Protein AF-A0A1G1A0P6-F1 (afdb_monomer)

Structure (mmCIF, N/CA/C/O backbone):
data_AF-A0A1G1A0P6-F1
#
_entry.id   AF-A0A1G1A0P6-F1
#
loop_
_atom_site.group_PDB
_atom_site.id
_atom_site.type_symbol
_atom_site.label_atom_id
_atom_site.label_alt_id
_atom_site.label_comp_id
_atom_site.label_asym_id
_atom_site.label_entity_id
_atom_site.label_seq_id
_atom_site.pdbx_PDB_ins_code
_atom_site.Cartn_x
_atom_site.Cartn_y
_atom_site.Cartn_z
_atom_site.occupancy
_atom_site.B_iso_or_equiv
_atom_site.auth_seq_id
_atom_site.auth_comp_id
_atom_site.auth_asym_id
_atom_site.auth_atom_id
_atom_site.pdbx_PDB_model_num
ATOM 1 N N . MET A 1 1 ? -19.024 -6.159 9.138 1.00 66.88 1 MET A N 1
ATOM 2 C CA . MET A 1 1 ? -18.672 -4.922 9.867 1.00 66.88 1 MET A CA 1
ATOM 3 C C . MET A 1 1 ? -17.407 -4.379 9.240 1.00 66.88 1 MET A C 1
ATOM 5 O O . MET A 1 1 ? -16.528 -5.186 8.961 1.00 66.88 1 MET A O 1
ATOM 9 N N . ALA A 1 2 ? -17.351 -3.073 8.990 1.00 84.31 2 ALA A N 1
ATOM 10 C CA . ALA A 1 2 ? -16.143 -2.414 8.501 1.00 84.31 2 ALA A CA 1
ATOM 11 C C . ALA A 1 2 ? -15.013 -2.556 9.535 1.00 84.31 2 ALA A C 1
ATOM 13 O O . ALA A 1 2 ? -15.271 -2.534 10.743 1.00 84.31 2 ALA A O 1
ATOM 14 N N . LYS A 1 3 ? -13.788 -2.794 9.060 1.00 94.56 3 LYS A N 1
ATOM 15 C CA . LYS A 1 3 ? -12.598 -2.890 9.912 1.00 94.56 3 LYS A CA 1
ATOM 16 C C . LYS A 1 3 ? -12.042 -1.487 10.198 1.00 94.56 3 LYS A C 1
ATOM 18 O O . LYS A 1 3 ? -12.114 -0.641 9.311 1.00 94.56 3 LYS A O 1
ATOM 23 N N . PRO A 1 4 ? -11.438 -1.226 11.372 1.00 96.19 4 PRO A N 1
ATOM 24 C CA . PRO A 1 4 ? -10.864 0.086 11.689 1.00 96.19 4 PRO A CA 1
ATOM 25 C C . PRO A 1 4 ? -9.898 0.628 10.628 1.00 96.19 4 PRO A C 1
ATOM 27 O O . PRO A 1 4 ? -9.829 1.841 10.422 1.00 96.19 4 PRO A O 1
ATOM 30 N N . PHE A 1 5 ? -9.180 -0.263 9.940 1.00 97.75 5 PHE A N 1
ATOM 31 C CA . PHE A 1 5 ? -8.229 0.094 8.900 1.00 97.75 5 PHE A CA 1
ATOM 32 C C . PHE A 1 5 ? -8.491 -0.653 7.598 1.00 97.75 5 PHE A C 1
ATOM 34 O O . PHE A 1 5 ? -8.895 -1.817 7.586 1.00 97.75 5 PHE A O 1
ATOM 41 N N . ARG A 1 6 ? -8.180 0.010 6.486 1.00 97.69 6 ARG A N 1
ATOM 42 C CA . ARG A 1 6 ? -8.220 -0.569 5.146 1.00 97.69 6 ARG A CA 1
ATOM 43 C C . ARG A 1 6 ? -6.894 -0.353 4.438 1.00 97.69 6 ARG A C 1
ATOM 45 O O . ARG A 1 6 ? -6.310 0.721 4.504 1.00 97.69 6 ARG A O 1
ATOM 52 N N . ILE A 1 7 ? -6.437 -1.375 3.731 1.00 98.19 7 ILE A N 1
ATOM 53 C CA . ILE A 1 7 ? -5.242 -1.335 2.898 1.00 98.19 7 ILE A CA 1
ATOM 54 C C . ILE A 1 7 ? -5.696 -1.258 1.443 1.00 98.19 7 ILE A C 1
ATOM 56 O O . ILE A 1 7 ? -6.148 -2.257 0.883 1.00 98.19 7 ILE A O 1
ATOM 60 N N . GLY A 1 8 ? -5.592 -0.076 0.839 1.00 97.62 8 GLY A N 1
ATOM 61 C CA . GLY A 1 8 ? -5.842 0.109 -0.589 1.00 97.62 8 GLY A CA 1
ATOM 62 C C . GLY A 1 8 ? -4.620 -0.331 -1.384 1.00 97.62 8 GLY A C 1
ATOM 63 O O . GLY A 1 8 ? -3.566 0.286 -1.253 1.00 97.62 8 GLY A O 1
ATOM 64 N N . VAL A 1 9 ? -4.737 -1.400 -2.172 1.00 97.94 9 VAL A N 1
ATOM 65 C CA . VAL A 1 9 ? -3.664 -1.948 -3.013 1.00 97.94 9 VAL A CA 1
ATOM 66 C C . VAL A 1 9 ? -3.903 -1.545 -4.459 1.00 97.94 9 VAL A C 1
ATOM 68 O O . VAL A 1 9 ? -4.814 -2.054 -5.100 1.00 97.94 9 VAL A O 1
ATOM 71 N N . PHE A 1 10 ? -3.053 -0.673 -4.986 1.00 98.00 10 PHE A N 1
ATOM 72 C CA . PHE A 1 10 ? -3.145 -0.149 -6.344 1.00 98.00 10 PHE A CA 1
ATOM 73 C C . PHE A 1 10 ? -2.306 -1.008 -7.278 1.00 98.00 10 PHE A C 1
ATOM 75 O O . PHE A 1 10 ? -1.095 -1.157 -7.081 1.00 98.00 10 PHE A O 1
ATOM 82 N N . GLY A 1 11 ? -2.934 -1.580 -8.299 1.00 96.88 11 GLY A N 1
ATOM 83 C CA . GLY A 1 11 ? -2.273 -2.481 -9.232 1.00 96.88 11 GLY A CA 1
ATOM 84 C C . GLY A 1 11 ? -3.028 -2.636 -10.542 1.00 96.88 11 GLY A C 1
ATOM 85 O O . GLY A 1 11 ? -4.032 -1.976 -10.780 1.00 96.88 11 GLY A O 1
ATOM 86 N N . LYS A 1 12 ? -2.502 -3.512 -11.397 1.00 94.56 12 LYS A N 1
ATOM 87 C CA . LYS A 1 12 ? -3.080 -3.863 -12.699 1.00 94.56 12 LYS A CA 1
ATOM 88 C C . LYS A 1 12 ? -3.464 -5.331 -12.735 1.00 94.56 12 LYS A C 1
ATOM 90 O O . LYS A 1 12 ? -2.823 -6.160 -12.076 1.00 94.56 12 LYS A O 1
ATOM 95 N N . LYS A 1 13 ? -4.439 -5.680 -13.569 1.00 91.12 13 LYS A N 1
ATOM 96 C CA . LYS A 1 13 ? -4.773 -7.084 -13.835 1.00 91.12 13 LYS A CA 1
ATOM 97 C C . LYS A 1 13 ? -3.575 -7.830 -14.431 1.00 91.12 13 LYS A C 1
ATOM 99 O O . LYS A 1 13 ? -2.793 -7.282 -15.197 1.00 91.12 13 LYS A O 1
ATOM 104 N N . GLY A 1 14 ? -3.404 -9.094 -14.036 1.00 90.12 14 GLY A N 1
ATOM 105 C CA . GLY A 1 14 ? -2.305 -9.946 -14.520 1.00 90.12 14 GLY A CA 1
ATOM 106 C C . GLY A 1 14 ? -0.903 -9.554 -14.028 1.00 90.12 14 GLY A C 1
ATOM 107 O O . GLY A 1 14 ? 0.092 -10.039 -14.552 1.00 90.12 14 GLY A O 1
ATOM 108 N N . CYS A 1 15 ? -0.796 -8.676 -13.031 1.00 92.31 15 CYS A N 1
ATOM 109 C CA . CYS A 1 15 ? 0.478 -8.229 -12.475 1.00 92.31 15 CYS A CA 1
ATOM 110 C C . CYS A 1 15 ? 1.027 -9.214 -11.422 1.00 92.31 15 CYS A C 1
ATOM 112 O O . CYS A 1 15 ? 0.538 -9.260 -10.290 1.00 92.31 15 CYS A O 1
ATOM 114 N N . ASP A 1 16 ? 2.111 -9.929 -11.744 1.00 93.50 16 ASP A N 1
ATOM 115 C CA . ASP A 1 16 ? 2.756 -10.893 -10.830 1.00 93.50 16 ASP A CA 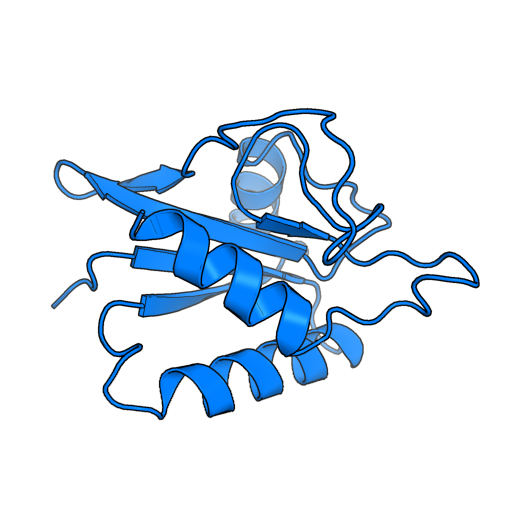1
ATOM 116 C C . ASP A 1 16 ? 3.178 -10.265 -9.498 1.00 93.50 16 ASP A C 1
ATOM 118 O O . ASP A 1 16 ? 2.972 -10.824 -8.422 1.00 93.50 16 ASP A O 1
ATOM 122 N N . LYS A 1 17 ? 3.738 -9.052 -9.542 1.00 93.69 17 LYS A N 1
ATOM 123 C CA . LYS A 1 17 ? 4.158 -8.330 -8.330 1.00 93.69 17 LYS A CA 1
ATOM 124 C C . LYS A 1 17 ? 2.970 -7.961 -7.446 1.00 93.69 17 LYS A C 1
ATOM 126 O O . LYS A 1 17 ? 3.096 -7.952 -6.224 1.00 93.69 17 LYS A O 1
ATOM 131 N N . CYS A 1 18 ? 1.821 -7.682 -8.058 1.00 94.88 18 CYS A N 1
ATOM 132 C CA . CYS A 1 18 ? 0.579 -7.385 -7.362 1.00 94.88 18 CYS A CA 1
ATOM 133 C C . CYS A 1 18 ? 0.057 -8.651 -6.671 1.00 94.88 18 CYS A C 1
ATOM 135 O O . CYS A 1 18 ? -0.304 -8.590 -5.499 1.00 94.88 18 CYS A O 1
ATOM 137 N N . ALA A 1 19 ? 0.116 -9.805 -7.347 1.00 95.06 19 ALA A N 1
ATOM 138 C CA . ALA A 1 19 ? -0.209 -11.097 -6.745 1.00 95.06 19 ALA A CA 1
ATOM 139 C C . ALA A 1 19 ? 0.711 -11.422 -5.555 1.00 95.06 19 ALA A C 1
ATOM 141 O O . ALA A 1 19 ? 0.230 -11.817 -4.496 1.00 95.06 19 ALA A O 1
ATOM 142 N N . VAL A 1 20 ? 2.021 -11.173 -5.679 1.00 95.81 20 VAL A N 1
ATOM 143 C CA . VAL A 1 20 ? 2.986 -11.360 -4.581 1.00 95.81 20 VAL A CA 1
ATOM 144 C C . VAL A 1 20 ? 2.698 -10.433 -3.394 1.00 95.81 20 VAL A C 1
ATOM 146 O O . VAL A 1 20 ? 2.794 -10.864 -2.245 1.00 95.81 20 VAL A O 1
ATOM 149 N N . LEU A 1 21 ? 2.361 -9.163 -3.636 1.00 96.88 21 LEU A N 1
ATOM 150 C CA . LEU A 1 21 ? 1.981 -8.232 -2.569 1.00 96.88 21 LEU A CA 1
ATOM 151 C C . LEU A 1 21 ? 0.696 -8.687 -1.863 1.00 96.88 21 LEU A C 1
ATOM 153 O O . LEU A 1 21 ? 0.662 -8.722 -0.634 1.00 96.88 21 LEU A O 1
ATOM 157 N N . MET A 1 22 ? -0.323 -9.078 -2.630 1.00 96.94 22 MET A N 1
ATOM 158 C CA . MET A 1 22 ? -1.597 -9.572 -2.104 1.00 96.94 22 MET A CA 1
ATOM 159 C C . MET A 1 22 ? -1.425 -10.853 -1.283 1.00 96.94 22 MET A C 1
ATOM 161 O O . MET A 1 22 ? -1.969 -10.933 -0.188 1.00 96.94 22 MET A O 1
ATOM 165 N N . ASP A 1 23 ? -0.626 -11.819 -1.748 1.00 96.94 23 ASP A N 1
ATOM 166 C CA . ASP A 1 23 ? -0.307 -13.043 -0.996 1.00 96.94 23 ASP A CA 1
ATOM 167 C C . ASP A 1 23 ? 0.384 -12.722 0.340 1.00 96.94 23 ASP A C 1
ATOM 169 O O . ASP A 1 23 ? 0.015 -13.253 1.387 1.00 96.94 23 ASP A O 1
ATOM 173 N N . ARG A 1 24 ? 1.344 -11.789 0.339 1.00 96.94 24 ARG A N 1
ATOM 174 C CA . ARG A 1 24 ? 2.037 -11.364 1.567 1.00 96.94 24 ARG A CA 1
ATOM 175 C C . ARG A 1 24 ? 1.113 -10.670 2.553 1.00 96.94 24 ARG A C 1
ATOM 177 O O . ARG A 1 24 ? 1.246 -10.906 3.752 1.00 96.94 24 ARG A O 1
ATOM 184 N N . LEU A 1 25 ? 0.222 -9.811 2.060 1.00 97.44 25 LEU A N 1
ATOM 185 C CA . LEU A 1 25 ? -0.797 -9.172 2.884 1.00 97.44 25 LEU A CA 1
ATOM 186 C C . LEU A 1 25 ? -1.764 -10.220 3.438 1.00 97.44 25 LEU A C 1
ATOM 188 O O . LEU A 1 25 ? -1.956 -10.258 4.645 1.00 97.44 25 LEU A O 1
ATOM 192 N N . GLY A 1 26 ? -2.277 -11.127 2.604 1.00 96.69 26 GLY A N 1
ATOM 193 C CA . GLY A 1 26 ? -3.172 -12.209 3.025 1.00 96.69 26 GLY A CA 1
ATOM 194 C C . GLY A 1 26 ? -2.587 -13.037 4.169 1.00 96.69 26 GLY A C 1
ATOM 195 O O . GLY A 1 26 ? -3.165 -13.082 5.250 1.00 96.69 26 GLY A O 1
ATOM 196 N N . ARG A 1 27 ? -1.372 -13.574 3.993 1.00 96.88 27 ARG A N 1
ATOM 197 C CA . ARG A 1 27 ? -0.675 -14.349 5.041 1.00 96.88 27 ARG A CA 1
ATOM 198 C C . ARG A 1 27 ? -0.388 -13.551 6.312 1.00 96.88 27 ARG A C 1
ATOM 200 O O . ARG A 1 27 ? -0.236 -14.127 7.386 1.00 96.88 27 ARG A O 1
ATOM 207 N N . LEU A 1 28 ? -0.212 -12.233 6.201 1.00 95.94 28 LEU A N 1
ATOM 208 C CA . LEU A 1 28 ? -0.017 -11.381 7.371 1.00 95.94 28 LEU A CA 1
ATOM 209 C C . LEU A 1 28 ? -1.338 -11.195 8.125 1.00 95.94 28 LEU A C 1
ATOM 211 O O . LEU A 1 28 ? -1.352 -11.352 9.342 1.00 95.94 28 LEU A O 1
ATOM 215 N N . LEU A 1 29 ? -2.424 -10.916 7.400 1.00 95.75 29 LEU A N 1
ATOM 216 C CA . LEU A 1 29 ? -3.751 -10.650 7.959 1.00 95.75 29 LEU A CA 1
ATOM 217 C C . LEU A 1 29 ? -4.478 -11.905 8.467 1.00 95.75 29 LEU A C 1
ATOM 219 O O . LEU A 1 29 ? -5.446 -11.783 9.208 1.00 95.75 29 LEU A O 1
ATOM 223 N N . GLU A 1 30 ? -3.999 -13.106 8.136 1.00 96.25 30 GLU A N 1
ATOM 224 C CA . GLU A 1 30 ? -4.459 -14.361 8.751 1.00 96.25 30 GLU A CA 1
ATOM 225 C C . GLU A 1 30 ? -4.184 -14.428 10.262 1.00 96.25 30 GLU A C 1
ATOM 227 O O . GLU A 1 30 ? -4.828 -15.203 10.974 1.00 96.25 30 GLU A O 1
ATOM 232 N N . LYS A 1 31 ? -3.222 -13.649 10.775 1.00 96.69 31 LYS A N 1
ATOM 233 C CA . LYS A 1 31 ? -2.871 -13.707 12.195 1.00 96.69 31 LYS A CA 1
ATOM 234 C C . LYS A 1 31 ? -3.810 -12.831 13.033 1.00 96.69 31 LYS A C 1
ATOM 236 O O . LYS A 1 31 ? -4.106 -11.705 12.624 1.00 96.69 31 LYS A O 1
ATOM 241 N N . PRO A 1 32 ? -4.236 -13.290 14.227 1.00 95.44 32 PRO A N 1
ATOM 242 C CA . PRO A 1 32 ? -5.253 -12.602 15.019 1.00 95.44 32 PRO A CA 1
ATOM 243 C C . PRO A 1 32 ? -4.933 -11.146 15.350 1.00 95.44 32 PRO A C 1
ATOM 245 O O . PRO A 1 32 ? -5.847 -10.325 15.443 1.00 95.44 32 PRO A O 1
ATOM 248 N N . GLU A 1 33 ? -3.651 -10.819 15.516 1.00 95.00 33 GLU A N 1
ATOM 249 C CA . GLU A 1 33 ? -3.200 -9.473 15.833 1.00 95.00 33 GLU A CA 1
ATOM 250 C C . GLU A 1 33 ? -3.409 -8.465 14.697 1.00 95.00 33 GLU A C 1
ATOM 252 O O . GLU A 1 33 ? -3.247 -7.283 14.954 1.00 95.00 33 GLU A O 1
ATOM 257 N N . TRP A 1 34 ? -3.779 -8.883 13.479 1.00 96.31 34 TRP A N 1
ATOM 258 C CA . TRP A 1 34 ? -4.038 -8.012 12.317 1.00 96.31 34 TRP A CA 1
ATOM 259 C C . TRP A 1 34 ? -5.510 -7.972 11.882 1.00 96.31 34 TRP A C 1
ATOM 261 O O . TRP A 1 34 ? -5.841 -7.474 10.806 1.00 96.31 34 TRP A O 1
ATOM 271 N N . ASN A 1 35 ? -6.416 -8.479 12.721 1.00 95.06 35 ASN A N 1
ATOM 272 C CA . ASN A 1 35 ? -7.852 -8.541 12.437 1.00 95.06 35 ASN A CA 1
ATOM 273 C C . ASN A 1 35 ? -8.550 -7.173 12.340 1.00 95.06 35 ASN A C 1
ATOM 275 O O . ASN A 1 35 ? -9.741 -7.125 12.040 1.00 95.06 35 ASN A O 1
ATOM 279 N N . ASP A 1 36 ? -7.860 -6.081 12.635 1.00 96.25 36 ASP A N 1
ATOM 280 C CA . ASP A 1 36 ? -8.284 -4.687 12.484 1.00 96.25 36 ASP A CA 1
ATOM 281 C C . ASP A 1 36 ? -8.094 -4.138 11.059 1.00 96.25 36 ASP A C 1
ATOM 283 O O . ASP A 1 36 ? -8.547 -3.026 10.787 1.00 96.25 36 ASP A O 1
ATOM 287 N N . PHE A 1 37 ? -7.485 -4.908 10.152 1.00 97.62 37 PHE A N 1
ATOM 288 C CA . PHE A 1 37 ? -7.293 -4.535 8.752 1.00 97.62 37 PHE A CA 1
ATOM 289 C C . PHE A 1 37 ? -8.191 -5.328 7.797 1.00 97.62 37 PHE A C 1
ATOM 291 O O . PHE A 1 37 ? -8.444 -6.520 7.976 1.00 97.62 37 PHE A O 1
ATOM 298 N N . GLU A 1 38 ? -8.611 -4.669 6.721 1.00 96.88 38 GLU A N 1
ATOM 299 C CA . GLU A 1 38 ? -9.131 -5.294 5.501 1.00 96.88 38 GLU A CA 1
ATOM 300 C C . GLU A 1 38 ? -8.338 -4.831 4.271 1.00 96.88 38 GLU A C 1
ATOM 302 O O . GLU A 1 38 ? -7.661 -3.804 4.311 1.00 96.88 38 GLU A O 1
ATOM 307 N N . ILE A 1 39 ? -8.412 -5.578 3.167 1.00 97.44 39 ILE A N 1
ATOM 308 C CA . ILE A 1 39 ? -7.746 -5.224 1.906 1.00 97.44 39 ILE A CA 1
ATOM 309 C C . ILE A 1 39 ? -8.799 -4.804 0.884 1.00 97.44 39 ILE A C 1
ATOM 311 O O . ILE A 1 39 ? -9.773 -5.522 0.666 1.00 97.44 39 ILE A O 1
ATOM 315 N N . GLN A 1 40 ? -8.555 -3.687 0.204 1.00 96.88 40 GLN A N 1
ATOM 316 C CA . GLN A 1 40 ? -9.267 -3.287 -1.005 1.00 96.88 40 GLN A CA 1
ATOM 317 C C . GLN A 1 40 ? -8.277 -3.278 -2.168 1.00 96.88 40 GLN A C 1
ATOM 319 O O . GLN A 1 40 ? -7.317 -2.512 -2.165 1.00 96.88 40 GLN A O 1
ATOM 324 N N . TYR A 1 41 ? -8.504 -4.121 -3.172 1.00 97.31 41 TYR A N 1
ATOM 325 C CA . TYR A 1 41 ? -7.730 -4.061 -4.407 1.00 97.31 41 TYR A CA 1
ATOM 326 C C . TYR A 1 41 ? -8.321 -3.003 -5.344 1.00 97.31 41 TYR A C 1
ATOM 328 O O . TYR A 1 41 ? -9.526 -2.997 -5.591 1.00 97.31 41 TYR A O 1
ATOM 336 N N . VAL A 1 42 ? -7.466 -2.133 -5.872 1.00 97.25 42 VAL A N 1
ATOM 337 C CA . VAL A 1 42 ? -7.799 -1.042 -6.787 1.00 97.25 42 VAL A CA 1
ATOM 338 C C . VAL A 1 42 ? -7.132 -1.333 -8.129 1.00 97.25 42 VAL A C 1
ATOM 340 O O . VAL A 1 42 ? -5.913 -1.218 -8.275 1.00 97.25 42 VAL A O 1
ATOM 343 N N . ASP A 1 43 ? -7.945 -1.743 -9.104 1.00 96.88 43 ASP A N 1
ATOM 344 C CA . ASP A 1 43 ? -7.513 -1.959 -10.486 1.00 96.88 43 ASP A CA 1
ATOM 345 C C . ASP A 1 43 ? -7.410 -0.616 -11.214 1.00 96.88 43 ASP A C 1
ATOM 347 O O . ASP A 1 43 ? -8.424 -0.052 -11.627 1.00 96.88 43 ASP A O 1
ATOM 351 N N . VAL A 1 44 ? -6.190 -0.108 -11.386 1.00 96.19 44 VAL A N 1
ATOM 352 C CA . VAL A 1 44 ? -5.942 1.221 -11.973 1.00 96.19 44 VAL A CA 1
ATOM 353 C C . VAL A 1 44 ? -6.280 1.303 -13.467 1.00 96.19 44 VAL A C 1
ATOM 355 O O . VAL A 1 44 ? -6.186 2.375 -14.055 1.00 96.19 44 VAL A O 1
ATOM 358 N N . GLU A 1 45 ? -6.641 0.180 -14.094 1.00 95.19 45 GLU A N 1
ATOM 359 C CA . GLU A 1 45 ? -7.092 0.120 -15.490 1.00 95.19 45 GLU A CA 1
ATOM 360 C C . GLU A 1 45 ? -8.625 0.155 -15.617 1.00 95.19 45 GLU A C 1
ATOM 362 O O . GLU A 1 45 ? -9.151 0.200 -16.727 1.00 95.19 45 GLU A O 1
ATOM 367 N N . SER A 1 46 ? -9.348 0.158 -14.493 1.00 96.75 46 SER A N 1
ATOM 368 C CA . SER A 1 46 ? -10.790 0.427 -14.444 1.00 96.75 46 SER A CA 1
ATOM 369 C C . SER A 1 46 ? -11.070 1.920 -14.251 1.00 96.75 46 SER A C 1
ATOM 371 O O . SER A 1 46 ? -10.235 2.622 -13.687 1.00 96.75 46 SER A O 1
ATOM 373 N N . GLU A 1 47 ? -12.243 2.410 -14.668 1.00 96.56 47 GLU A N 1
ATOM 374 C CA . GLU A 1 47 ? -12.630 3.818 -14.458 1.00 96.56 47 GLU A CA 1
ATOM 375 C C . GLU A 1 47 ? -12.601 4.196 -12.969 1.00 96.56 47 GLU A C 1
ATOM 377 O O . GLU A 1 47 ? -11.885 5.120 -12.584 1.00 96.56 47 GLU A O 1
ATOM 382 N N . ASP A 1 48 ? -13.282 3.425 -12.116 1.00 95.06 48 A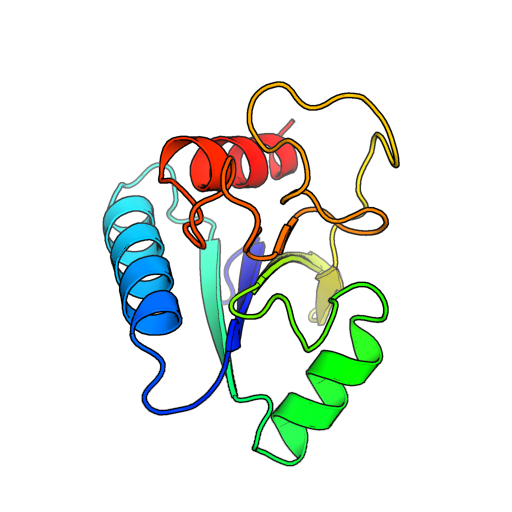SP A N 1
ATOM 383 C CA . ASP A 1 48 ? -13.327 3.675 -10.668 1.00 95.06 48 ASP A CA 1
ATOM 384 C C . ASP A 1 48 ? -11.942 3.608 -10.015 1.00 95.06 48 ASP A C 1
ATOM 386 O O . ASP A 1 48 ? -11.624 4.379 -9.106 1.00 95.06 48 ASP A O 1
ATOM 390 N N . GLY A 1 49 ? -11.102 2.669 -10.457 1.00 95.19 49 GLY A N 1
ATOM 391 C CA . GLY A 1 49 ? -9.755 2.527 -9.921 1.00 95.19 49 GLY A CA 1
ATOM 392 C C . GLY A 1 49 ? -8.802 3.614 -10.406 1.00 95.19 49 GLY A C 1
ATOM 393 O O . GLY A 1 49 ? -7.915 4.010 -9.652 1.00 95.19 49 GLY A O 1
ATOM 394 N N . LEU A 1 50 ? -8.999 4.140 -11.618 1.00 94.38 50 LEU A N 1
ATOM 395 C CA . LEU A 1 50 ? -8.261 5.292 -12.128 1.00 94.38 50 LEU A CA 1
ATOM 396 C C . LEU A 1 50 ? -8.607 6.557 -11.334 1.00 94.38 50 LEU A C 1
ATOM 398 O O . LEU A 1 50 ? -7.699 7.312 -10.990 1.00 94.38 50 LEU A O 1
ATOM 402 N N . VAL A 1 51 ? -9.887 6.759 -11.001 1.00 95.56 51 VAL A N 1
ATOM 403 C CA . VAL A 1 51 ? -10.332 7.864 -10.135 1.00 95.56 51 VAL A CA 1
ATOM 404 C C . VAL A 1 51 ? -9.673 7.756 -8.760 1.00 95.56 51 VAL A C 1
ATOM 406 O O . VAL A 1 51 ? -8.967 8.676 -8.361 1.00 95.56 51 VAL A O 1
ATOM 409 N N . GLN A 1 52 ? -9.778 6.603 -8.091 1.00 94.12 52 GLN A N 1
ATOM 410 C CA . GLN A 1 52 ? -9.143 6.389 -6.780 1.00 94.12 52 GLN A CA 1
ATOM 411 C C . GLN A 1 52 ? -7.617 6.550 -6.824 1.00 94.12 52 GLN A C 1
ATOM 413 O O . GLN A 1 52 ? -7.002 7.053 -5.885 1.00 94.12 52 GLN A O 1
ATOM 418 N N . PHE A 1 53 ? -6.978 6.105 -7.907 1.00 95.06 53 PHE A N 1
ATOM 419 C CA . PHE A 1 53 ? -5.543 6.284 -8.106 1.00 95.06 53 PHE A CA 1
ATOM 420 C C . PHE A 1 53 ? -5.168 7.762 -8.268 1.00 95.06 53 PHE A C 1
ATOM 422 O O . PHE A 1 53 ? -4.157 8.194 -7.714 1.00 95.06 53 PHE A O 1
ATOM 429 N N . ALA A 1 54 ? -5.970 8.536 -9.002 1.00 92.94 54 ALA A N 1
ATOM 430 C CA . ALA A 1 54 ? -5.762 9.969 -9.168 1.00 92.94 54 ALA A CA 1
ATOM 431 C C . ALA A 1 54 ? -5.951 10.723 -7.842 1.00 92.94 54 ALA A C 1
ATOM 433 O O . ALA A 1 54 ? -5.102 11.538 -7.490 1.00 92.94 54 ALA A O 1
ATOM 434 N N . GLU A 1 55 ? -6.992 10.389 -7.076 1.00 92.12 55 GLU A N 1
ATOM 435 C CA . GLU A 1 55 ? -7.278 10.967 -5.753 1.00 92.12 55 GLU A CA 1
ATOM 436 C C . GLU A 1 55 ? -6.201 10.656 -4.706 1.00 92.12 55 GLU A C 1
ATOM 438 O O . GLU A 1 55 ? -6.033 11.400 -3.744 1.00 92.12 55 GLU A O 1
ATOM 443 N N . ALA A 1 56 ? -5.444 9.569 -4.879 1.00 91.12 56 ALA A N 1
ATOM 444 C CA . ALA A 1 56 ? -4.343 9.247 -3.979 1.00 91.12 56 ALA A CA 1
ATOM 445 C C . ALA A 1 56 ? -3.186 10.263 -4.061 1.00 91.12 56 ALA A C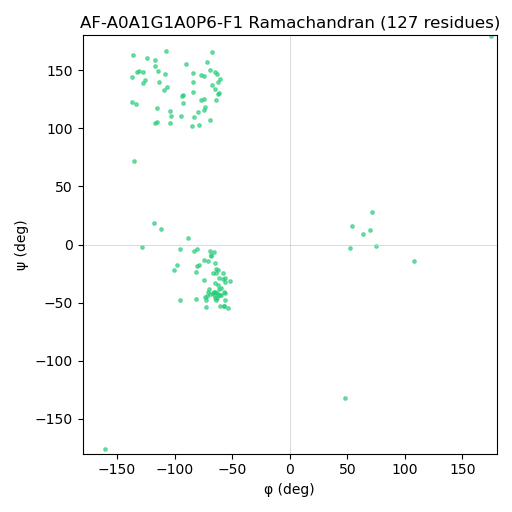 1
ATOM 447 O O . ALA A 1 56 ? -2.407 10.345 -3.114 1.00 91.12 56 ALA A O 1
ATOM 448 N N . GLU A 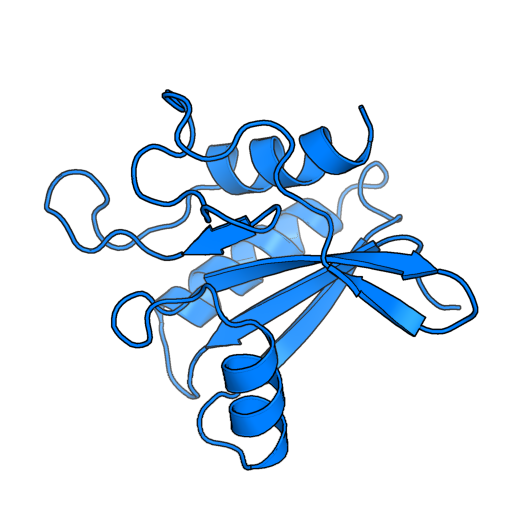1 57 ? -3.038 10.980 -5.186 1.00 90.12 57 GLU A N 1
ATOM 449 C CA . GLU A 1 57 ? -2.102 12.094 -5.458 1.00 90.12 57 GLU A CA 1
ATOM 450 C C . GLU A 1 57 ? -0.598 11.866 -5.167 1.00 90.12 57 GLU A C 1
ATOM 452 O O . GLU A 1 57 ? 0.234 12.724 -5.461 1.00 90.12 57 GLU A O 1
ATOM 457 N N . CYS A 1 58 ? -0.195 10.712 -4.626 1.00 92.06 58 CYS A N 1
ATOM 458 C CA . CYS A 1 58 ? 1.171 10.466 -4.158 1.00 92.06 58 CYS A CA 1
ATOM 459 C C . CYS A 1 58 ? 1.813 9.183 -4.706 1.00 92.06 58 CYS A C 1
ATOM 461 O O . CYS A 1 58 ? 2.967 8.891 -4.377 1.00 92.06 58 CYS A O 1
ATOM 463 N N . ILE A 1 59 ? 1.090 8.396 -5.508 1.00 93.94 59 ILE A N 1
ATOM 464 C CA . ILE A 1 59 ? 1.601 7.154 -6.100 1.00 93.94 59 ILE A CA 1
ATOM 465 C C . ILE A 1 59 ? 2.160 7.451 -7.492 1.00 93.94 59 ILE A C 1
ATOM 467 O O . ILE A 1 59 ? 1.472 7.998 -8.349 1.00 93.94 59 ILE A O 1
ATOM 471 N N . ASN A 1 60 ? 3.401 7.041 -7.756 1.00 92.81 60 ASN A N 1
ATOM 472 C CA . ASN A 1 60 ? 3.958 7.118 -9.103 1.00 92.81 60 ASN A CA 1
ATOM 473 C C . ASN A 1 60 ? 3.394 5.966 -9.970 1.00 92.81 60 ASN A C 1
ATOM 475 O O . ASN A 1 60 ? 3.594 4.800 -9.613 1.00 92.81 60 ASN A O 1
ATOM 479 N N . PRO A 1 61 ? 2.766 6.243 -11.134 1.00 90.44 61 PRO A N 1
ATOM 480 C CA . PRO A 1 61 ? 2.211 5.210 -12.018 1.00 90.44 61 PRO A CA 1
ATOM 481 C C . PRO A 1 61 ? 3.230 4.154 -12.472 1.00 90.44 61 PRO A C 1
ATOM 483 O O . PRO A 1 61 ? 2.873 3.006 -12.724 1.00 90.44 61 PRO A O 1
ATOM 486 N N . GLN A 1 62 ? 4.513 4.516 -12.559 1.00 91.81 62 GLN A N 1
ATOM 487 C CA . GLN A 1 62 ? 5.603 3.606 -12.931 1.00 91.81 62 GLN A CA 1
ATOM 488 C C . GLN A 1 62 ? 6.084 2.735 -11.762 1.00 91.81 62 GLN A C 1
ATOM 490 O O . GLN A 1 62 ? 6.959 1.893 -11.943 1.00 91.81 62 GLN A O 1
ATOM 495 N N . ARG A 1 63 ? 5.542 2.936 -10.556 1.00 94.94 63 ARG A N 1
ATOM 496 C CA . ARG A 1 63 ? 5.954 2.271 -9.310 1.00 94.94 63 ARG A CA 1
ATOM 497 C C . ARG A 1 63 ? 4.848 1.419 -8.689 1.00 94.94 63 ARG A C 1
ATOM 499 O O . ARG A 1 63 ? 4.937 1.050 -7.521 1.00 94.94 63 ARG A O 1
ATOM 506 N N . ILE A 1 64 ? 3.826 1.065 -9.462 1.00 93.88 64 ILE A N 1
ATOM 507 C CA . ILE A 1 64 ? 2.818 0.088 -9.041 1.00 93.88 64 ILE A CA 1
ATOM 508 C C . ILE A 1 64 ? 3.376 -1.353 -9.157 1.00 93.88 64 ILE A C 1
ATOM 510 O O . ILE A 1 64 ? 4.179 -1.616 -10.059 1.00 93.88 64 ILE A O 1
ATOM 514 N N . PRO A 1 65 ? 2.997 -2.298 -8.274 1.00 96.81 65 PRO A N 1
ATOM 515 C CA . PRO A 1 65 ? 1.990 -2.148 -7.226 1.00 96.81 65 PRO A CA 1
ATOM 516 C C . PRO A 1 65 ? 2.401 -1.212 -6.089 1.00 96.81 65 PRO A C 1
ATOM 518 O O . PRO A 1 65 ? 3.581 -1.093 -5.751 1.00 96.81 65 PRO A O 1
ATOM 521 N N . ALA A 1 66 ? 1.402 -0.578 -5.489 1.00 97.88 66 ALA A N 1
ATOM 522 C CA . ALA A 1 66 ? 1.540 0.287 -4.326 1.00 97.88 66 ALA A CA 1
ATOM 523 C C . ALA A 1 66 ? 0.434 -0.014 -3.305 1.00 97.88 66 ALA A C 1
ATOM 525 O O . ALA A 1 66 ? -0.569 -0.642 -3.639 1.00 97.88 66 ALA A O 1
ATOM 526 N N . MET A 1 67 ? 0.615 0.424 -2.063 1.00 98.00 67 MET A N 1
ATOM 527 C CA . MET A 1 67 ? -0.392 0.340 -1.013 1.00 98.00 67 MET A CA 1
ATOM 528 C C . MET A 1 67 ? -0.464 1.626 -0.193 1.00 98.00 67 MET A C 1
ATOM 530 O O . MET A 1 67 ? 0.572 2.222 0.098 1.00 98.00 67 MET A O 1
ATOM 534 N N . ILE A 1 68 ? -1.671 2.002 0.226 1.00 98.12 68 ILE A N 1
ATOM 535 C CA . ILE A 1 68 ? -1.941 3.078 1.191 1.00 98.12 68 ILE A CA 1
ATOM 536 C C . ILE A 1 68 ? -2.788 2.511 2.330 1.00 98.12 68 ILE A C 1
ATOM 538 O O . ILE A 1 68 ? -3.670 1.679 2.102 1.00 98.12 68 ILE A O 1
ATOM 542 N N . VAL A 1 69 ? -2.508 2.948 3.557 1.00 97.94 69 VAL A N 1
ATOM 543 C CA . VAL A 1 69 ? -3.318 2.637 4.737 1.00 97.94 69 VAL A CA 1
ATOM 544 C C . VAL A 1 69 ? -4.346 3.744 4.951 1.00 97.94 69 VAL A C 1
ATOM 546 O O . VAL A 1 69 ? -4.005 4.924 5.016 1.00 97.94 69 VAL A O 1
ATOM 549 N N . PHE A 1 70 ? -5.600 3.345 5.102 1.00 97.19 70 PHE A N 1
ATOM 550 C CA . PHE A 1 70 ? -6.732 4.205 5.407 1.00 97.19 70 PHE A 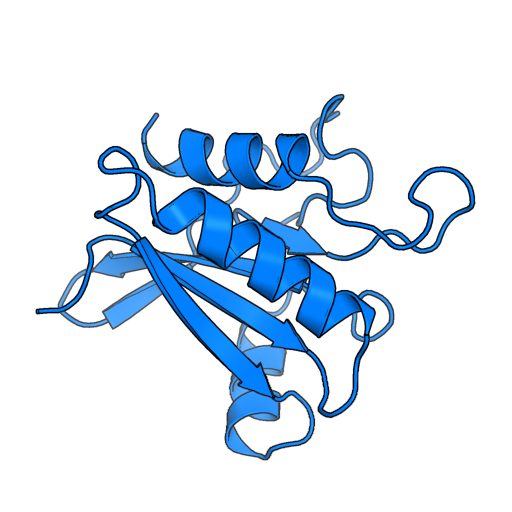CA 1
ATOM 551 C C . PHE A 1 70 ? -7.292 3.857 6.782 1.00 97.19 70 PHE A C 1
ATOM 553 O O . PHE A 1 70 ? -7.254 2.698 7.204 1.00 97.19 70 PHE A O 1
ATOM 560 N N . ARG A 1 71 ? -7.849 4.854 7.463 1.00 96.94 71 ARG A N 1
ATOM 561 C CA . ARG A 1 71 ? -8.529 4.722 8.752 1.00 96.94 71 ARG A CA 1
ATOM 562 C C . ARG A 1 71 ? -10.007 5.035 8.582 1.00 96.94 71 ARG A C 1
ATOM 564 O O . ARG A 1 71 ? -10.358 5.952 7.845 1.00 96.94 71 ARG A O 1
ATOM 571 N N . GLN A 1 72 ? -10.857 4.269 9.256 1.00 95.94 72 GLN A N 1
ATOM 572 C CA . GLN A 1 72 ? -12.288 4.526 9.271 1.00 95.94 72 GLN A CA 1
ATOM 573 C C . GLN A 1 72 ? -12.595 5.748 10.152 1.00 95.94 72 GLN A C 1
ATOM 575 O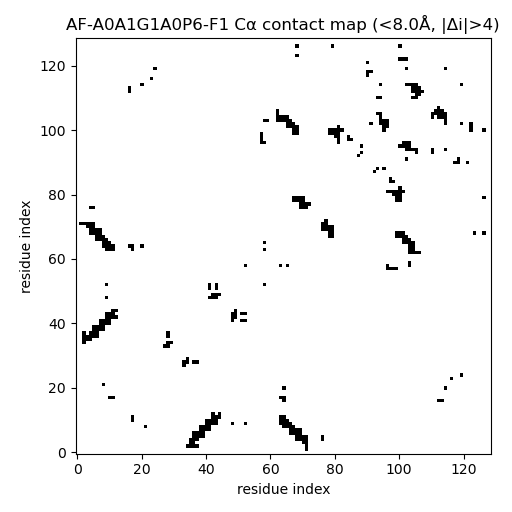 O . GLN A 1 72 ? -12.352 5.723 11.358 1.00 95.94 72 GLN A O 1
ATOM 580 N N . GLU A 1 73 ? -13.162 6.796 9.561 1.00 94.31 73 GLU A N 1
ATOM 581 C CA . GLU A 1 73 ? -13.542 8.043 10.226 1.00 94.31 73 GLU A CA 1
ATOM 582 C C . GLU A 1 73 ? -14.922 8.486 9.732 1.00 94.31 73 GLU A C 1
ATOM 584 O O . GLU A 1 73 ? -15.152 8.628 8.537 1.00 94.31 73 GLU A O 1
ATOM 589 N N . GLY A 1 74 ? -15.887 8.661 10.641 1.00 87.94 74 GLY A N 1
ATOM 590 C CA . GLY A 1 74 ? -17.215 9.186 10.286 1.00 87.94 74 GLY A CA 1
ATOM 591 C C . GLY A 1 74 ? -18.058 8.321 9.335 1.00 87.94 74 GLY A C 1
ATOM 592 O O . GLY A 1 74 ? -19.112 8.771 8.905 1.00 87.94 74 GLY A O 1
ATOM 593 N N . GLY A 1 75 ? -17.636 7.087 9.041 1.00 89.44 75 GLY A N 1
ATOM 594 C CA . GLY A 1 75 ? -18.284 6.202 8.064 1.00 89.44 75 GLY A CA 1
ATOM 595 C C . GLY A 1 75 ? -17.485 6.019 6.772 1.00 89.44 75 GLY A C 1
ATOM 596 O O . GLY A 1 75 ? -17.733 5.046 6.063 1.00 89.44 75 GLY A O 1
ATOM 597 N N . ASP A 1 76 ? -16.482 6.865 6.541 1.00 92.81 76 ASP A N 1
ATOM 598 C CA . ASP A 1 76 ? -15.610 6.836 5.369 1.00 92.81 76 ASP A CA 1
ATOM 599 C C . ASP A 1 76 ? -14.204 6.336 5.718 1.00 92.81 76 ASP A C 1
ATOM 601 O O . ASP A 1 76 ? -13.825 6.241 6.886 1.00 92.81 76 ASP A O 1
ATOM 605 N N . TYR A 1 77 ? -13.419 5.999 4.694 1.00 95.44 77 TYR A N 1
ATOM 606 C CA . TYR A 1 77 ? -12.007 5.649 4.839 1.00 95.44 77 TYR A CA 1
ATOM 607 C C . TYR A 1 77 ? -11.132 6.807 4.373 1.00 95.44 77 TYR A C 1
ATOM 609 O O . TYR A 1 77 ? -11.102 7.133 3.190 1.00 95.44 77 TYR A O 1
ATOM 617 N N . VAL A 1 78 ? -10.383 7.392 5.305 1.00 95.44 78 VAL A N 1
ATOM 618 C CA . VAL A 1 78 ? -9.505 8.541 5.057 1.00 95.44 78 VAL A CA 1
ATOM 619 C C . VAL A 1 78 ? -8.045 8.071 5.072 1.00 95.44 78 VAL A C 1
ATOM 621 O O . VAL A 1 78 ? -7.679 7.269 5.941 1.00 95.44 78 VAL A O 1
ATOM 624 N N . PRO A 1 79 ? -7.191 8.496 4.120 1.00 96.25 79 PRO A N 1
ATOM 625 C CA . PRO A 1 79 ? -5.798 8.063 4.077 1.00 96.25 79 PRO A CA 1
ATOM 626 C C . PRO A 1 79 ? -5.035 8.564 5.304 1.00 96.25 79 PRO A C 1
ATOM 628 O O . PRO A 1 79 ? -5.119 9.732 5.683 1.00 96.25 79 PRO A O 1
ATOM 631 N N . VAL A 1 80 ? -4.256 7.679 5.923 1.00 96.62 80 VAL A N 1
ATOM 632 C CA . VAL A 1 80 ? -3.466 8.021 7.108 1.00 96.62 80 VAL A CA 1
ATOM 633 C C . VAL A 1 80 ? -2.257 8.860 6.675 1.00 96.62 80 VAL A C 1
ATOM 635 O O . VAL A 1 80 ? -1.484 8.397 5.833 1.00 96.62 80 VAL A O 1
ATOM 638 N N . PRO A 1 81 ? -2.034 10.066 7.229 1.00 95.38 81 PRO A N 1
ATOM 639 C CA . PRO A 1 81 ? -0.869 10.881 6.894 1.00 95.38 81 PRO A CA 1
ATOM 640 C C . PRO A 1 81 ? 0.451 10.207 7.277 1.00 95.38 81 PRO A C 1
ATOM 642 O O . PRO A 1 81 ? 0.558 9.534 8.303 1.00 95.38 81 PRO A O 1
ATOM 645 N N . ASN A 1 82 ? 1.497 10.436 6.486 1.00 93.06 82 ASN A N 1
ATOM 646 C CA . ASN A 1 82 ? 2.848 10.087 6.897 1.00 93.06 82 ASN A CA 1
ATOM 647 C C . ASN A 1 82 ? 3.335 11.096 7.949 1.00 93.06 82 ASN A C 1
ATOM 649 O O . ASN A 1 82 ? 3.538 12.266 7.639 1.00 93.06 82 ASN A O 1
ATOM 653 N N . ALA A 1 83 ? 3.581 10.637 9.177 1.00 89.94 83 ALA A N 1
ATOM 654 C CA . ALA A 1 83 ? 4.050 11.494 10.268 1.00 89.94 83 ALA A CA 1
ATOM 655 C C . ALA A 1 83 ? 5.447 12.106 10.032 1.00 89.94 83 ALA A C 1
ATOM 657 O O . ALA A 1 83 ? 5.793 13.103 10.662 1.00 89.94 83 ALA A O 1
ATOM 658 N N . GLN A 1 84 ? 6.264 11.509 9.155 1.00 88.62 84 GLN A N 1
ATOM 659 C CA . GLN A 1 84 ? 7.633 11.961 8.879 1.00 88.62 84 GLN A CA 1
ATOM 660 C C . GLN A 1 84 ? 7.930 11.976 7.366 1.00 88.62 84 GLN A C 1
ATOM 662 O O . GLN A 1 84 ? 8.672 11.122 6.865 1.00 88.62 84 GLN A O 1
ATOM 667 N N . PRO A 1 85 ? 7.352 12.919 6.596 1.00 89.06 85 PRO A N 1
ATOM 668 C CA . PRO A 1 85 ? 7.621 13.040 5.166 1.00 89.06 85 PRO A CA 1
ATOM 669 C C . PRO A 1 85 ? 9.101 13.340 4.897 1.00 89.06 85 PRO A C 1
ATOM 671 O O . PRO A 1 85 ? 9.686 14.236 5.500 1.00 89.06 85 PRO A O 1
ATOM 674 N N . GLY A 1 86 ? 9.723 12.579 3.994 1.00 82.62 86 GLY A N 1
ATOM 675 C CA . GLY A 1 86 ? 11.118 12.786 3.578 1.00 82.62 86 GLY A CA 1
ATOM 676 C C . GLY A 1 86 ? 12.192 12.346 4.581 1.00 82.62 86 GLY A C 1
ATOM 677 O O . GLY A 1 86 ? 13.377 12.440 4.261 1.00 82.62 86 GLY A O 1
ATOM 678 N N . ALA A 1 87 ? 11.818 11.843 5.761 1.00 87.06 87 ALA A N 1
ATOM 679 C CA . ALA A 1 87 ? 12.778 11.283 6.706 1.00 87.06 87 ALA A CA 1
ATOM 680 C C . ALA A 1 87 ? 13.446 10.017 6.144 1.00 87.06 87 ALA A C 1
ATOM 682 O O . ALA A 1 87 ? 12.841 9.250 5.389 1.00 87.06 87 ALA A O 1
ATOM 683 N N . ALA A 1 88 ? 14.701 9.783 6.533 1.00 84.6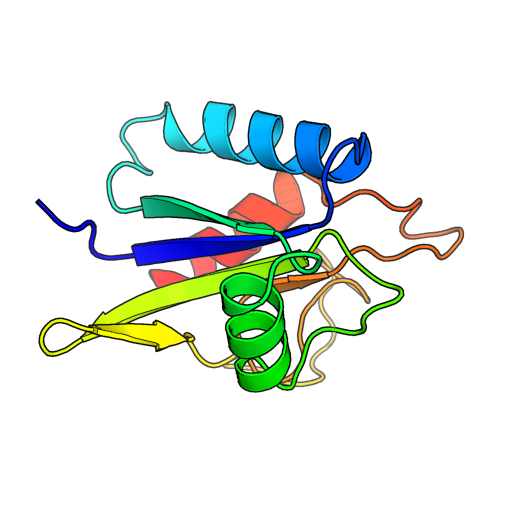9 88 ALA A N 1
ATOM 684 C CA . ALA A 1 88 ? 15.407 8.563 6.167 1.00 84.69 88 ALA A CA 1
ATOM 685 C C . ALA A 1 88 ? 14.713 7.342 6.792 1.00 84.69 88 ALA A C 1
ATOM 687 O O . ALA A 1 88 ? 14.553 7.262 8.008 1.00 84.69 88 ALA A O 1
ATOM 688 N N . ASP A 1 89 ? 14.338 6.373 5.958 1.00 86.19 89 ASP A N 1
ATOM 689 C CA . ASP A 1 89 ? 13.686 5.140 6.393 1.00 86.19 89 ASP A CA 1
ATOM 690 C C . ASP A 1 89 ? 14.581 3.941 6.062 1.00 86.19 89 ASP A C 1
ATOM 692 O O . ASP A 1 89 ? 14.684 3.519 4.911 1.00 86.19 89 ASP A O 1
ATOM 696 N N . LEU A 1 90 ? 15.244 3.382 7.077 1.00 89.00 90 LEU A N 1
ATOM 697 C CA . LEU A 1 90 ? 16.146 2.233 6.910 1.00 89.00 90 LEU A CA 1
ATOM 698 C C . LEU A 1 90 ? 15.407 0.923 6.592 1.00 89.00 90 LEU A C 1
ATOM 700 O O . LEU A 1 90 ? 16.041 -0.066 6.223 1.00 89.00 90 LEU A O 1
ATOM 704 N N . VAL A 1 91 ? 14.084 0.880 6.774 1.00 90.06 91 VAL A N 1
ATOM 705 C CA . VAL A 1 91 ? 13.266 -0.306 6.503 1.00 90.06 91 VAL A CA 1
ATOM 706 C C . VAL A 1 91 ? 12.658 -0.232 5.109 1.00 90.06 91 VAL A C 1
ATOM 708 O O . VAL A 1 91 ? 12.726 -1.212 4.369 1.00 90.06 91 VAL A O 1
ATOM 711 N N . CYS A 1 92 ? 12.066 0.906 4.754 1.00 90.19 92 CYS A N 1
ATOM 712 C CA . CYS A 1 92 ? 11.309 1.080 3.517 1.00 90.19 92 CYS A CA 1
ATOM 713 C C . CYS A 1 92 ? 12.097 1.792 2.414 1.00 90.19 92 CYS A C 1
ATOM 715 O O . CYS A 1 92 ? 11.756 1.649 1.237 1.00 90.19 92 CYS A O 1
ATOM 717 N N . GLY A 1 93 ? 13.136 2.551 2.767 1.00 90.25 93 GLY A N 1
ATOM 718 C CA . GLY A 1 93 ? 13.953 3.314 1.828 1.00 90.25 93 GLY A CA 1
ATOM 719 C C . GLY A 1 93 ? 13.104 4.135 0.857 1.00 90.25 93 GLY A C 1
ATOM 720 O O . GLY A 1 93 ? 12.126 4.780 1.235 1.00 90.25 93 GLY A O 1
ATOM 721 N N . LYS A 1 94 ? 13.432 4.035 -0.435 1.00 90.75 94 LYS A N 1
ATOM 722 C CA . LYS A 1 94 ? 12.727 4.728 -1.526 1.00 90.75 94 LYS A CA 1
ATOM 723 C C . LYS A 1 94 ? 11.303 4.223 -1.764 1.00 90.75 94 LYS A C 1
ATOM 725 O O . LYS A 1 94 ? 10.592 4.806 -2.582 1.00 90.75 94 LYS A O 1
ATOM 730 N N . SER A 1 95 ? 10.884 3.125 -1.134 1.00 94.50 95 SER A N 1
ATOM 731 C CA . SER A 1 95 ? 9.534 2.576 -1.309 1.00 94.50 95 SER A CA 1
ATOM 732 C C . SER A 1 95 ? 8.485 3.305 -0.479 1.00 94.50 95 SER A C 1
ATOM 734 O O . SER A 1 95 ? 7.309 3.183 -0.790 1.00 94.50 95 SER A O 1
ATOM 736 N N . ARG A 1 96 ? 8.867 4.063 0.553 1.00 95.12 96 ARG A N 1
ATOM 737 C CA . ARG A 1 96 ? 7.904 4.806 1.374 1.00 95.12 96 ARG A CA 1
ATOM 738 C C . ARG A 1 96 ? 7.251 5.937 0.581 1.00 95.12 96 ARG A C 1
ATOM 740 O O . ARG A 1 96 ? 7.922 6.649 -0.166 1.00 95.12 96 ARG A O 1
ATOM 747 N N . LEU A 1 97 ? 5.941 6.097 0.748 1.00 95.38 97 LEU A N 1
ATOM 748 C CA . LEU A 1 97 ? 5.213 7.240 0.204 1.00 95.38 97 LEU A CA 1
ATOM 749 C C . LEU A 1 97 ? 5.505 8.501 1.023 1.00 95.38 97 LEU A C 1
ATOM 751 O O . LEU A 1 97 ? 5.705 8.449 2.236 1.00 95.38 97 LEU A O 1
ATOM 755 N N . PHE A 1 98 ? 5.555 9.645 0.340 1.00 92.94 98 PHE A N 1
ATOM 756 C CA . PHE A 1 98 ? 5.876 10.916 0.983 1.00 92.94 98 PHE A CA 1
ATOM 757 C C . PHE A 1 98 ? 4.713 11.415 1.847 1.00 92.94 98 PHE A C 1
ATOM 759 O O . PHE A 1 98 ? 4.913 11.666 3.032 1.00 92.94 98 PHE A O 1
ATOM 766 N N . GLN A 1 99 ? 3.517 11.509 1.255 1.00 93.81 99 GLN A N 1
ATOM 767 C CA . GLN A 1 99 ? 2.339 12.156 1.841 1.00 93.81 99 GLN A CA 1
ATOM 768 C C . GLN A 1 99 ? 1.584 11.264 2.834 1.00 93.81 99 GLN A C 1
ATOM 770 O O . GLN A 1 99 ? 1.241 11.702 3.930 1.00 93.81 99 GLN A O 1
ATOM 775 N N . TYR A 1 100 ? 1.334 10.010 2.457 1.00 96.50 100 TYR A N 1
ATOM 776 C CA . TYR A 1 100 ? 0.504 9.079 3.221 1.00 96.50 100 TYR A CA 1
ATOM 777 C C . TYR A 1 100 ? 1.297 7.873 3.707 1.00 96.50 100 TYR A C 1
ATOM 779 O O . TYR A 1 100 ? 2.354 7.529 3.172 1.00 96.50 100 TYR A O 1
ATOM 787 N N . LEU A 1 101 ? 0.776 7.214 4.736 1.00 96.56 101 LEU A N 1
ATOM 788 C CA . LEU A 1 101 ? 1.311 5.970 5.250 1.00 96.56 101 LEU A CA 1
ATOM 789 C C . LEU A 1 101 ? 1.066 4.858 4.224 1.00 96.56 101 LEU A C 1
ATOM 791 O O . LEU A 1 101 ? -0.057 4.400 4.014 1.00 96.56 101 LEU A O 1
ATOM 795 N N . GLY A 1 102 ? 2.135 4.437 3.557 1.00 96.94 102 GLY A N 1
ATOM 796 C CA . GLY A 1 102 ? 2.045 3.468 2.481 1.00 96.94 102 GLY A CA 1
ATOM 797 C C . GLY A 1 102 ? 3.373 3.224 1.779 1.00 96.94 102 GLY A C 1
ATOM 798 O O . GLY A 1 102 ? 4.411 3.801 2.123 1.00 96.94 102 GLY A O 1
ATOM 799 N N . LEU A 1 103 ? 3.329 2.338 0.789 1.00 97.44 103 LEU A N 1
ATOM 800 C CA . LEU A 1 103 ? 4.482 1.881 0.025 1.00 97.44 103 LEU A CA 1
ATOM 801 C C . LEU A 1 103 ? 4.188 1.916 -1.473 1.00 97.44 103 LEU A C 1
ATOM 803 O O . LEU A 1 103 ? 3.078 1.630 -1.897 1.00 97.44 103 LEU A O 1
ATOM 807 N N . GLN A 1 104 ? 5.206 2.157 -2.283 1.00 96.44 104 GLN A N 1
ATOM 808 C CA . GLN A 1 104 ? 5.202 1.925 -3.724 1.00 96.44 104 GLN A CA 1
ATOM 809 C C . GLN A 1 104 ? 6.451 1.146 -4.119 1.00 96.44 104 GLN A C 1
ATOM 811 O O . GLN A 1 104 ? 7.506 1.267 -3.495 1.00 96.44 104 GLN A O 1
ATOM 816 N N . THR A 1 105 ? 6.342 0.342 -5.165 1.00 96.12 105 THR A N 1
ATOM 817 C CA . THR A 1 105 ? 7.421 -0.541 -5.598 1.00 96.12 105 THR A CA 1
ATOM 818 C C . THR A 1 105 ? 8.655 0.255 -6.024 1.00 96.12 105 THR A C 1
ATOM 820 O O . THR A 1 105 ? 8.570 1.199 -6.804 1.00 96.12 105 THR A O 1
ATOM 823 N N . ASP A 1 106 ? 9.831 -0.095 -5.510 1.00 94.50 106 ASP A N 1
ATOM 824 C CA . ASP A 1 106 ? 11.113 0.439 -5.976 1.00 94.50 106 ASP A CA 1
ATOM 825 C C . ASP A 1 106 ? 11.732 -0.491 -7.026 1.00 94.50 106 ASP A C 1
ATOM 827 O O . ASP A 1 106 ? 12.149 -1.602 -6.706 1.00 94.50 106 ASP A O 1
ATOM 831 N N . TYR A 1 107 ? 11.772 -0.033 -8.278 1.00 93.12 107 TYR A N 1
ATOM 832 C CA . TYR A 1 107 ? 12.325 -0.771 -9.418 1.00 93.12 107 TYR A CA 1
ATOM 833 C C . TYR A 1 107 ? 13.828 -0.558 -9.638 1.00 93.12 107 TYR A C 1
ATOM 835 O O . TYR A 1 107 ? 14.364 -1.053 -10.625 1.00 93.12 107 TYR A O 1
ATOM 843 N N . SER A 1 108 ? 14.514 0.157 -8.743 1.00 91.38 108 SER A N 1
ATOM 844 C CA . SER A 1 108 ? 15.975 0.231 -8.770 1.00 91.38 108 SER A CA 1
ATOM 845 C C . SER A 1 108 ? 16.627 -1.115 -8.429 1.00 91.38 108 SER A C 1
ATOM 847 O O . SER A 1 108 ? 15.985 -2.016 -7.879 1.00 91.38 108 SER A O 1
ATOM 849 N N . ASP A 1 109 ? 17.927 -1.235 -8.703 1.00 86.75 109 ASP A N 1
ATOM 850 C CA . ASP A 1 109 ? 18.721 -2.433 -8.389 1.00 86.75 109 ASP A CA 1
ATOM 851 C C . ASP A 1 109 ? 18.700 -2.791 -6.891 1.00 86.75 109 ASP A C 1
ATOM 853 O O . ASP A 1 109 ? 18.768 -3.966 -6.518 1.00 86.75 109 ASP A O 1
ATOM 857 N N . GLU A 1 110 ? 18.563 -1.781 -6.029 1.00 86.06 110 GLU A N 1
ATOM 858 C CA . GLU A 1 110 ? 18.455 -1.933 -4.576 1.00 86.06 110 GLU A CA 1
ATOM 859 C C . GLU A 1 110 ? 17.086 -2.510 -4.176 1.00 86.06 110 GLU A C 1
ATOM 861 O O . GLU A 1 110 ? 17.013 -3.463 -3.397 1.00 86.06 110 GLU A O 1
ATOM 866 N N . GLY A 1 111 ? 15.998 -1.957 -4.728 1.00 84.12 111 GLY A N 1
ATOM 867 C CA . GLY A 1 111 ? 14.618 -2.321 -4.384 1.00 84.12 111 GLY A CA 1
ATOM 868 C C . GLY A 1 111 ? 14.088 -3.584 -5.073 1.00 84.12 111 GLY A C 1
ATOM 869 O O . GLY A 1 111 ? 13.168 -4.233 -4.563 1.00 84.12 111 GLY A O 1
ATOM 870 N N . LYS A 1 112 ? 14.669 -3.957 -6.223 1.00 88.88 112 LYS A N 1
ATOM 871 C CA . LYS A 1 112 ? 14.374 -5.175 -7.010 1.00 88.88 112 LYS A CA 1
ATOM 872 C C . LYS A 1 112 ? 12.904 -5.366 -7.393 1.00 88.88 112 LYS A C 1
ATOM 874 O O . LYS A 1 112 ? 12.491 -6.461 -7.772 1.00 88.88 112 LYS A O 1
ATOM 879 N N . GLY A 1 113 ? 12.094 -4.319 -7.297 1.00 91.19 113 GLY A N 1
ATOM 880 C CA . GLY A 1 113 ? 10.673 -4.354 -7.596 1.00 91.19 113 GLY A CA 1
ATOM 881 C C . GLY A 1 113 ? 9.831 -5.122 -6.572 1.00 91.19 113 GLY A C 1
ATOM 882 O O . GLY A 1 113 ? 8.820 -5.704 -6.958 1.00 91.19 113 GLY A O 1
ATOM 883 N N . VAL A 1 114 ? 10.239 -5.195 -5.297 1.00 90.25 114 VAL A N 1
ATOM 884 C CA . VAL A 1 114 ? 9.588 -6.072 -4.308 1.00 90.25 114 VAL A CA 1
ATOM 885 C C . VAL A 1 114 ? 9.318 -5.362 -2.975 1.00 90.25 114 VAL A C 1
ATOM 887 O O . VAL A 1 114 ? 10.240 -4.988 -2.259 1.00 90.25 114 VAL A O 1
ATOM 890 N N . LEU A 1 115 ? 8.047 -5.294 -2.561 1.0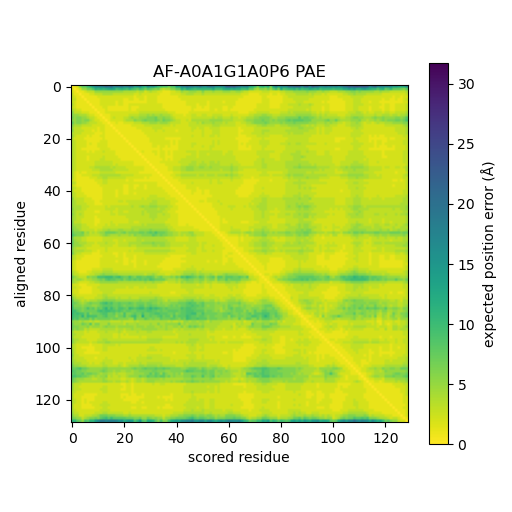0 95.75 115 LEU A N 1
ATOM 891 C CA . LEU A 1 115 ? 7.646 -4.823 -1.225 1.00 95.75 115 LEU A CA 1
ATOM 892 C C . LEU A 1 115 ? 7.697 -5.960 -0.197 1.00 95.75 115 LEU A C 1
ATOM 894 O O . LEU A 1 115 ? 6.832 -6.837 -0.176 1.00 95.75 115 LEU A O 1
ATOM 898 N N . THR A 1 116 ? 8.742 -5.998 0.628 1.00 95.56 116 THR A N 1
ATOM 899 C CA . THR A 1 116 ? 9.020 -7.140 1.520 1.00 95.56 116 THR A CA 1
ATOM 900 C C . THR A 1 116 ? 8.046 -7.243 2.708 1.00 95.56 116 THR A C 1
ATOM 902 O O . THR A 1 116 ? 7.516 -6.228 3.162 1.00 95.56 116 THR A O 1
ATOM 905 N N . PRO A 1 117 ? 7.865 -8.438 3.314 1.00 96.19 117 PRO A N 1
ATOM 906 C CA . PRO A 1 117 ? 7.042 -8.594 4.519 1.00 96.19 117 PRO A CA 1
ATOM 907 C C . PRO A 1 117 ? 7.484 -7.743 5.718 1.00 96.19 117 PRO A C 1
ATOM 909 O O . PRO A 1 117 ? 6.672 -7.484 6.603 1.00 96.19 117 PRO A O 1
ATOM 912 N N . LYS A 1 118 ? 8.766 -7.353 5.783 1.00 96.69 118 LYS A N 1
ATOM 913 C CA . LYS A 1 118 ? 9.298 -6.466 6.828 1.00 96.69 118 LYS A CA 1
ATOM 914 C C . LYS A 1 118 ? 8.792 -5.034 6.634 1.00 96.69 118 LYS A C 1
ATOM 916 O O . LYS A 1 118 ? 8.360 -4.420 7.598 1.00 96.69 118 LYS A O 1
ATOM 921 N N . MET A 1 119 ? 8.808 -4.542 5.394 1.00 96.56 119 MET A N 1
ATOM 922 C CA . MET A 1 119 ? 8.315 -3.204 5.045 1.00 96.56 119 MET A CA 1
ATOM 923 C C . MET A 1 119 ? 6.812 -3.085 5.276 1.00 96.56 119 MET A C 1
ATOM 925 O O . MET A 1 119 ? 6.364 -2.127 5.891 1.00 96.56 119 MET A O 1
ATOM 929 N N . ILE A 1 120 ? 6.048 -4.088 4.826 1.00 97.06 120 ILE A N 1
ATOM 930 C CA . ILE A 1 120 ? 4.591 -4.123 5.002 1.00 97.06 120 ILE A CA 1
ATOM 931 C C . ILE A 1 120 ? 4.249 -4.032 6.492 1.00 97.06 120 ILE A C 1
ATOM 933 O O . ILE A 1 120 ? 3.525 -3.129 6.892 1.00 97.06 120 ILE A O 1
ATOM 937 N N . ARG A 1 121 ? 4.832 -4.907 7.326 1.00 96.81 121 ARG A N 1
ATOM 938 C CA . ARG A 1 121 ? 4.622 -4.882 8.783 1.00 96.81 121 ARG A CA 1
ATOM 939 C C . ARG A 1 121 ? 4.973 -3.536 9.401 1.00 96.81 121 ARG A C 1
ATOM 941 O O . ARG A 1 121 ? 4.164 -2.991 10.131 1.00 96.81 121 ARG A O 1
ATOM 948 N N . PHE A 1 122 ? 6.133 -2.985 9.051 1.00 95.69 122 PHE A N 1
ATOM 949 C CA . PHE A 1 122 ? 6.584 -1.698 9.574 1.00 95.69 122 PHE A CA 1
ATOM 950 C C . PHE A 1 122 ? 5.588 -0.561 9.302 1.00 95.69 122 PHE A C 1
ATOM 952 O O . PHE A 1 122 ? 5.334 0.258 10.180 1.00 95.69 122 PHE A O 1
ATOM 959 N N . VAL A 1 123 ? 4.989 -0.534 8.109 1.00 95.81 123 VAL A N 1
ATOM 960 C CA . VAL A 1 123 ? 3.961 0.453 7.752 1.00 95.81 123 VAL A CA 1
ATOM 961 C C . VAL A 1 123 ? 2.645 0.195 8.484 1.00 95.81 123 VAL A C 1
ATOM 963 O O . VAL A 1 123 ? 2.030 1.147 8.950 1.00 95.81 123 VAL A O 1
ATOM 966 N N . LEU A 1 124 ? 2.214 -1.062 8.619 1.00 96.31 124 LEU A N 1
ATOM 967 C CA . LEU A 1 124 ? 0.970 -1.374 9.329 1.00 96.31 124 LEU A CA 1
ATOM 968 C C . LEU A 1 124 ? 1.082 -1.135 10.840 1.00 96.31 124 LEU A C 1
ATOM 970 O O . LEU A 1 124 ? 0.149 -0.612 11.432 1.00 96.31 124 LEU A O 1
ATOM 974 N N . ASP A 1 125 ? 2.215 -1.445 11.470 1.00 95.31 125 ASP A N 1
ATOM 975 C CA . ASP A 1 125 ? 2.440 -1.151 12.892 1.00 95.31 125 ASP A CA 1
ATOM 976 C C . ASP A 1 125 ? 2.402 0.358 13.174 1.00 95.31 125 ASP A C 1
ATOM 978 O O . ASP A 1 125 ? 1.881 0.788 14.203 1.00 95.31 125 ASP A O 1
ATOM 982 N N . ALA A 1 126 ? 2.883 1.177 12.234 1.00 92.88 126 ALA A N 1
ATOM 983 C CA . ALA A 1 126 ? 2.914 2.629 12.380 1.00 92.88 126 ALA A CA 1
ATOM 984 C C . ALA A 1 126 ? 1.523 3.286 12.449 1.00 92.88 126 ALA A C 1
ATOM 986 O O . ALA A 1 126 ? 1.439 4.432 12.871 1.00 92.88 126 ALA A O 1
ATOM 987 N N . VAL A 1 127 ? 0.434 2.602 12.064 1.00 92.00 127 VAL A N 1
ATOM 988 C CA . VAL A 1 127 ? -0.926 3.160 12.216 1.00 92.00 127 VAL A CA 1
ATOM 989 C C . VAL A 1 127 ? -1.464 3.048 13.648 1.00 92.00 127 VAL A C 1
ATOM 991 O O . VAL A 1 127 ? -2.449 3.712 13.981 1.00 92.00 127 VAL A O 1
ATOM 994 N N . ARG A 1 128 ? -0.855 2.178 14.467 1.00 83.75 128 ARG A N 1
ATOM 995 C CA . ARG A 1 128 ? -1.281 1.858 15.839 1.00 83.75 128 ARG A CA 1
ATOM 996 C C . ARG A 1 128 ? -0.510 2.625 16.916 1.00 83.75 128 ARG A C 1
ATOM 998 O O . ARG A 1 128 ? -0.958 2.629 18.061 1.00 83.75 128 ARG A O 1
ATOM 1005 N N . GLY A 1 129 ? 0.645 3.191 16.566 1.00 67.56 129 GLY A N 1
ATOM 1006 C CA . GLY A 1 129 ? 1.449 4.069 17.427 1.00 67.56 129 GLY A CA 1
ATOM 1007 C C . GLY A 1 129 ? 1.061 5.528 17.263 1.00 67.56 129 GLY A C 1
ATOM 1008 O O . GLY A 1 129 ? 1.274 6.275 18.240 1.00 67.56 129 GLY A O 1
#

Secondary structure (DSSP, 8-state):
---SEEEEEEE-TT-HHHHHHHHHHHHHHTSGGGTTEEEEEEETTSHHHHHHHHHT-S--GGG-SEEEEEEEETTEEEEPB-SSTT---TTTGGGB-SSBSEEE---STTTTT---HHHHHHHHHTTT-

Radius of gyration: 13.64 Å; Cα contacts (8 Å, |Δi|>4): 214; chains: 1; bounding box: 37×27×33 Å

Solvent-accessible surface area (backbone atoms only — not comparable to full-atom values): 733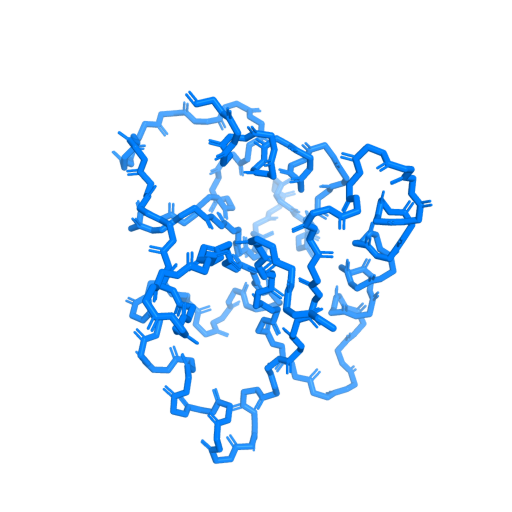1 Å² total; per-residue (Å²): 130,89,48,59,24,38,36,44,35,40,31,54,86,93,37,66,63,37,53,52,46,49,52,52,50,50,67,53,47,71,38,81,93,35,63,48,53,43,80,44,82,31,43,49,84,40,73,72,22,35,50,56,56,56,74,58,76,60,76,58,86,90,23,58,37,29,38,39,39,23,36,60,53,100,90,43,75,46,76,36,67,33,93,61,59,84,58,92,41,94,75,47,51,87,20,47,38,49,64,37,38,34,38,32,30,29,75,48,89,87,43,68,50,56,80,47,75,67,36,54,48,56,55,60,53,61,77,78,110

pLDDT: mean 93.68, std 4.84, range [66.88, 98.19]

Sequence (129 aa):
MAKPFRIGVFGKKGCDKCAVLMDRLGRLLEKPEWNDFEIQYVDVESEDGLVQFAEAECINPQRIPAMIVFRQEGGDYVPVPNAQPGAADLVCGKSRLFQYLGLQTDYSDEGKGVLTPKMIRFVLDAVRG

Foldseek 3Di:
DQAQKEKEWEAAPPDPQSVVVVVLVVVVCVDPVNVSYDYDYQHCPDPVSVVVVVVVVFADPVFPRKIFMFGDDPNDTHTAFDPDAPDADPQQGPQATRGGLMGTFDVDPVRVRHDDSSNVVVSVVVVVD

Mean predicted aligned error: 3.15 Å

Nearest PDB structures (foldseek):
  2oe3-assembly1_A  TM=7.296E-01  e=7.793E-04  Saccharomyces cerevisiae
  5zf2-assembly1_A  TM=7.220E-01  e=1.237E-03  Edwardsiella piscicida EIB202
  2j23-assembly1_A  TM=6.678E-01  e=1.158E-03  Malassezia sympodialis
  5jyv-assembly1_B  TM=6.497E-01  e=1.423E-02  Thermosynechococcus vestitus BP-1
  4k9z-assembly1_A  TM=5.627E-01  e=2.599E-01  Phocaeicola vulgatus ATCC 8482